Protein AF-X1GU30-F1 (afdb_monomer_lite)

Foldseek 3Di:
DDDDDDPPDCLVVLVVVVVVDDDDDPVRVVVCVPPVHVHDVVNVVCQSVPWDFPAWDCPPPVHTDTDTDDDDDD

Secondary structure (DSSP, 8-state):
----------HHHHHHHHTT-----HHHHHHHT-TTT---HHHHHHHHHHSEEEEEETT-TTS-EEEEE-----

Sequence (74 aa):
MEYHMVNKVDKEKVLSAYKKKVLFTVHALNQMNLSERMISKDEVYEIIENGEVIEEYKDNTRGYSCLISGKTME

InterPro domains:
  IPR025354 Protein of unknown function DUF4258 [PF14076] (24-73)

Structure (mmCIF, N/CA/C/O backbone):
data_AF-X1GU30-F1
#
_entry.id   AF-X1GU30-F1
#
loop_
_atom_site.group_PDB
_atom_site.id
_atom_site.type_symbol
_atom_site.label_atom_id
_atom_site.label_alt_id
_atom_site.label_comp_id
_atom_site.label_asym_id
_atom_site.label_entity_id
_atom_site.label_seq_id
_atom_site.pdbx_PDB_ins_code
_atom_site.Cartn_x
_atom_site.Cartn_y
_atom_site.Cartn_z
_atom_site.occupancy
_atom_site.B_iso_or_equiv
_atom_site.auth_seq_id
_atom_site.auth_comp_id
_atom_site.auth_asym_id
_atom_site.auth_atom_id
_atom_site.pdbx_PDB_model_num
ATOM 1 N N . MET A 1 1 ? -16.682 8.992 -33.551 1.00 37.81 1 MET A N 1
ATOM 2 C CA . MET A 1 1 ? -15.269 8.883 -33.137 1.00 37.81 1 MET A CA 1
ATOM 3 C C . MET A 1 1 ? -15.286 8.273 -31.745 1.00 37.81 1 MET A C 1
ATOM 5 O O . MET A 1 1 ? -15.477 8.982 -30.768 1.00 37.81 1 MET A O 1
ATOM 9 N N . GLU A 1 2 ? -15.300 6.944 -31.683 1.00 37.09 2 GLU A N 1
ATOM 10 C CA . GLU A 1 2 ? -15.392 6.195 -30.427 1.00 37.09 2 GLU A CA 1
ATOM 11 C C . GLU A 1 2 ? -14.071 6.333 -29.670 1.00 37.09 2 GLU A C 1
ATOM 13 O O . GLU A 1 2 ? -13.024 5.886 -30.145 1.00 37.09 2 GLU A O 1
ATOM 18 N N . TYR A 1 3 ? -14.116 6.979 -28.503 1.00 42.19 3 TYR A N 1
ATOM 19 C CA . TYR A 1 3 ? -13.016 6.931 -27.549 1.00 42.19 3 TYR A CA 1
ATOM 20 C C . TYR A 1 3 ? -12.847 5.472 -27.121 1.00 42.19 3 TYR A C 1
ATOM 22 O O . TYR A 1 3 ? -13.685 4.918 -26.411 1.00 42.19 3 TYR A O 1
ATOM 30 N N . HIS A 1 4 ? -11.781 4.842 -27.617 1.00 41.06 4 HIS A N 1
ATOM 31 C CA . HIS A 1 4 ? -11.356 3.516 -27.195 1.00 41.06 4 HIS A CA 1
ATOM 32 C C . HIS A 1 4 ? -11.254 3.480 -25.669 1.00 41.06 4 HIS A C 1
ATOM 34 O O . HIS A 1 4 ? -10.658 4.364 -25.054 1.00 41.06 4 HIS A O 1
ATOM 40 N N . MET A 1 5 ? -11.877 2.459 -25.085 1.00 39.50 5 MET A N 1
ATOM 41 C CA . MET A 1 5 ? -11.988 2.221 -23.652 1.00 39.50 5 MET A CA 1
ATOM 42 C C . MET A 1 5 ? -10.610 2.318 -22.987 1.00 39.50 5 MET A C 1
ATOM 44 O O . MET A 1 5 ? -9.761 1.444 -23.165 1.00 39.50 5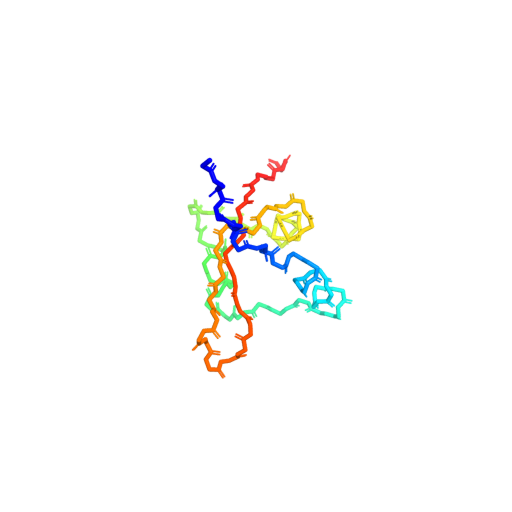 MET A O 1
ATOM 48 N N . VAL A 1 6 ? -10.382 3.393 -22.233 1.00 45.62 6 VAL A N 1
ATOM 49 C CA . VAL A 1 6 ? -9.196 3.526 -21.384 1.00 45.62 6 VAL A CA 1
ATOM 50 C C . VAL A 1 6 ? -9.266 2.390 -20.371 1.00 45.62 6 VAL A C 1
ATOM 52 O O . VAL A 1 6 ? -10.291 2.222 -19.710 1.00 45.62 6 VAL A O 1
ATOM 55 N N . ASN A 1 7 ? -8.218 1.565 -20.335 1.00 49.16 7 ASN A N 1
ATOM 56 C CA . ASN A 1 7 ? -8.074 0.404 -19.459 1.00 49.16 7 ASN A CA 1
ATOM 57 C C . ASN A 1 7 ? -8.721 0.657 -18.090 1.00 49.16 7 ASN A C 1
ATOM 59 O O . ASN A 1 7 ? -8.283 1.538 -17.353 1.00 49.16 7 ASN A O 1
ATOM 63 N N . LYS A 1 8 ? -9.776 -0.094 -17.762 1.00 55.75 8 LYS A N 1
ATOM 64 C CA . LYS A 1 8 ? -10.437 0.002 -16.461 1.00 55.75 8 LYS A CA 1
ATOM 65 C C . LYS A 1 8 ? -9.450 -0.488 -15.405 1.00 55.75 8 LYS A C 1
ATOM 67 O O . LYS A 1 8 ? -9.207 -1.688 -15.317 1.00 55.75 8 LYS A O 1
ATOM 72 N N . VAL A 1 9 ? -8.866 0.446 -14.666 1.00 65.81 9 VAL A N 1
ATOM 73 C CA . VAL A 1 9 ? -7.912 0.148 -13.603 1.00 65.81 9 VAL A CA 1
ATOM 74 C C . VAL A 1 9 ? -8.626 -0.585 -12.462 1.00 65.81 9 VAL A C 1
ATOM 76 O O . VAL A 1 9 ? -9.698 -0.168 -12.014 1.00 65.81 9 VAL A O 1
ATOM 79 N N . ASP A 1 10 ? -8.070 -1.706 -12.006 1.00 78.38 10 ASP A N 1
ATOM 80 C CA . ASP A 1 10 ? -8.755 -2.657 -11.126 1.00 78.38 10 ASP A CA 1
ATOM 81 C C . ASP A 1 10 ? -8.521 -2.350 -9.635 1.00 78.38 10 ASP A C 1
ATOM 83 O O . ASP A 1 10 ? -7.790 -3.040 -8.914 1.00 78.38 10 ASP A O 1
ATOM 87 N N . LYS A 1 11 ? -9.166 -1.281 -9.148 1.00 87.12 11 LYS A N 1
ATOM 88 C CA . LYS A 1 11 ? -9.160 -0.910 -7.719 1.00 87.12 11 LYS A CA 1
ATOM 89 C C . LYS A 1 11 ? -9.769 -2.004 -6.830 1.00 87.12 11 LYS A C 1
ATOM 91 O O . LYS A 1 11 ? -9.363 -2.164 -5.679 1.00 87.12 11 LYS A O 1
ATOM 96 N N . GLU A 1 12 ? -10.699 -2.802 -7.351 1.00 89.00 12 GLU A N 1
ATOM 97 C CA . GLU A 1 12 ? -11.327 -3.894 -6.601 1.00 89.00 12 GLU A CA 1
ATOM 98 C C . GLU A 1 12 ? -10.311 -4.970 -6.202 1.00 89.00 12 GLU A C 1
ATOM 100 O O . GLU A 1 12 ? -10.314 -5.418 -5.050 1.00 89.00 12 GLU A O 1
ATOM 105 N N . LYS A 1 13 ? -9.382 -5.336 -7.099 1.00 89.44 13 LYS A N 1
ATOM 106 C CA . LYS A 1 13 ? -8.279 -6.252 -6.768 1.00 89.44 13 LYS A CA 1
ATOM 107 C C . LYS A 1 13 ? -7.437 -5.742 -5.605 1.00 89.44 13 LYS A C 1
ATOM 109 O O . LYS A 1 13 ? -7.176 -6.514 -4.678 1.00 89.44 13 LYS A O 1
ATOM 114 N N . VAL A 1 14 ? -7.061 -4.463 -5.621 1.00 91.56 14 VAL A N 1
ATOM 115 C CA . VAL A 1 14 ? -6.280 -3.830 -4.546 1.00 91.56 14 VAL A CA 1
ATOM 116 C C . VAL A 1 14 ? -7.027 -3.921 -3.216 1.00 91.56 14 VAL A C 1
ATOM 118 O O . VAL A 1 14 ? -6.482 -4.444 -2.243 1.00 91.56 14 VAL A O 1
ATOM 121 N N . LEU A 1 15 ? -8.297 -3.509 -3.184 1.00 93.75 15 LEU A N 1
ATOM 122 C CA . LEU A 1 15 ? -9.118 -3.548 -1.970 1.00 93.75 15 LEU A CA 1
ATOM 123 C C . LEU A 1 15 ? -9.328 -4.981 -1.457 1.00 93.75 15 LEU A C 1
ATOM 125 O O . LEU A 1 15 ? -9.349 -5.220 -0.249 1.00 93.75 15 LEU A O 1
ATOM 129 N N . SER A 1 16 ? -9.449 -5.961 -2.357 1.00 93.19 16 SER A N 1
ATOM 130 C CA . SER A 1 16 ? -9.577 -7.372 -1.977 1.00 93.19 16 SER A CA 1
ATOM 131 C C . SER A 1 16 ? -8.307 -7.925 -1.316 1.00 93.19 16 SER A C 1
ATOM 133 O O . SER A 1 16 ? -8.396 -8.735 -0.392 1.00 93.19 16 SER A O 1
ATOM 135 N N . ALA A 1 17 ? -7.126 -7.483 -1.763 1.00 92.38 17 ALA A N 1
ATOM 136 C CA . ALA A 1 17 ? -5.844 -7.855 -1.177 1.00 92.38 17 ALA A CA 1
ATOM 137 C C . ALA A 1 17 ? -5.618 -7.139 0.162 1.00 92.38 17 ALA A C 1
ATOM 139 O O . ALA A 1 17 ? -5.241 -7.785 1.141 1.00 92.38 17 ALA A O 1
ATOM 140 N N . TYR A 1 18 ? -5.936 -5.841 0.221 1.00 94.56 18 TYR A N 1
ATOM 141 C CA . TYR A 1 18 ? -5.870 -5.010 1.425 1.00 94.56 18 TYR A CA 1
ATOM 142 C C . TYR A 1 18 ? -6.622 -5.640 2.605 1.00 94.56 18 TYR A C 1
ATOM 144 O O . TYR A 1 18 ? -6.051 -5.815 3.680 1.00 94.56 18 TYR A O 1
ATOM 152 N N . LYS A 1 19 ? -7.856 -6.107 2.368 1.00 95.75 19 LYS A N 1
ATOM 153 C CA . LYS A 1 19 ? -8.694 -6.775 3.383 1.00 95.75 19 LYS A CA 1
ATOM 154 C C . LYS A 1 19 ? -8.083 -8.046 3.976 1.00 95.75 19 LYS A C 1
ATOM 156 O O . LYS A 1 19 ? -8.519 -8.485 5.036 1.00 95.75 19 LYS A O 1
ATOM 161 N N . LYS A 1 20 ? -7.119 -8.676 3.298 1.00 95.50 20 LYS A N 1
ATOM 162 C CA . LYS A 1 20 ? -6.456 -9.886 3.803 1.00 95.50 20 LYS A CA 1
ATOM 163 C C . LYS A 1 20 ? -5.347 -9.519 4.778 1.00 95.50 20 LYS A C 1
ATOM 165 O O . LYS A 1 20 ? -5.342 -10.001 5.908 1.00 95.50 20 LYS A O 1
ATOM 170 N N . LYS A 1 21 ? -4.376 -8.728 4.314 1.00 94.25 21 LYS A N 1
ATOM 171 C CA . LYS A 1 21 ? -3.220 -8.279 5.096 1.00 94.25 21 LYS A CA 1
ATOM 172 C C . LYS A 1 21 ? -2.426 -7.243 4.308 1.00 94.25 21 LYS A C 1
ATOM 174 O O . LYS A 1 21 ? -2.191 -7.436 3.118 1.00 94.25 21 LYS A O 1
ATOM 179 N N . VAL A 1 22 ? -1.895 -6.236 4.998 1.00 95.38 22 VAL A N 1
ATOM 180 C CA . VAL A 1 22 ? -0.865 -5.342 4.452 1.00 95.38 22 VAL A CA 1
ATOM 181 C C . VAL A 1 22 ? 0.492 -5.710 5.037 1.00 95.38 22 VAL A C 1
ATOM 183 O O . VAL A 1 22 ? 0.638 -5.887 6.248 1.00 95.38 22 VAL A O 1
ATOM 186 N N . LEU A 1 23 ? 1.489 -5.857 4.168 1.00 95.81 23 LEU A N 1
ATOM 187 C CA . LEU A 1 23 ? 2.870 -6.138 4.539 1.00 95.81 23 LEU A CA 1
ATOM 188 C C . LEU A 1 23 ? 3.775 -5.076 3.925 1.00 95.81 23 LEU A C 1
ATOM 190 O O . LEU A 1 23 ? 3.710 -4.819 2.726 1.00 95.81 23 LEU A O 1
ATOM 194 N N . PHE A 1 24 ? 4.654 -4.510 4.746 1.00 96.19 24 PHE A N 1
ATOM 195 C CA . PHE A 1 24 ? 5.661 -3.556 4.303 1.00 96.19 24 PHE A CA 1
ATOM 196 C C . PHE A 1 24 ? 7.009 -4.257 4.189 1.00 96.19 24 PHE A C 1
ATOM 198 O O . PHE A 1 24 ? 7.422 -4.991 5.088 1.00 96.19 24 PHE A O 1
ATOM 205 N N . THR A 1 25 ? 7.710 -4.026 3.082 1.00 95.75 25 THR A N 1
ATOM 206 C CA . THR A 1 25 ? 9.106 -4.453 2.958 1.00 95.75 25 THR A CA 1
ATOM 207 C C . THR A 1 25 ? 10.007 -3.544 3.794 1.00 95.75 25 THR A C 1
ATOM 209 O O . THR A 1 25 ? 9.649 -2.404 4.086 1.00 95.75 25 THR A O 1
ATOM 212 N N . VAL A 1 26 ? 11.214 -4.011 4.129 1.00 97.75 26 VAL A N 1
ATOM 213 C CA . VAL A 1 26 ? 12.227 -3.174 4.801 1.00 97.75 26 VAL A CA 1
ATOM 214 C C . VAL A 1 26 ? 12.527 -1.913 3.986 1.00 97.75 26 VAL A C 1
ATOM 216 O O . VAL A 1 26 ? 12.629 -0.828 4.546 1.00 97.75 26 VAL A O 1
ATOM 219 N N . HIS A 1 27 ? 12.600 -2.037 2.655 1.00 96.12 27 HIS A N 1
ATOM 220 C CA . HIS A 1 27 ? 12.789 -0.886 1.775 1.00 96.12 27 HIS A CA 1
ATOM 221 C C . HIS A 1 27 ? 11.648 0.131 1.913 1.00 96.12 27 HIS A C 1
ATOM 223 O O . HIS A 1 27 ? 11.922 1.315 2.081 1.00 96.12 27 HIS A O 1
ATOM 229 N N . ALA A 1 28 ? 10.389 -0.321 1.907 1.00 96.56 28 ALA A N 1
ATOM 230 C CA . ALA A 1 28 ? 9.237 0.563 2.079 1.00 96.56 28 ALA A CA 1
ATOM 231 C C . ALA A 1 28 ? 9.261 1.269 3.442 1.00 96.56 28 ALA A C 1
ATOM 233 O O . ALA A 1 28 ? 9.127 2.485 3.492 1.00 96.56 28 ALA A O 1
ATOM 234 N N . LEU A 1 29 ? 9.527 0.536 4.529 1.00 97.62 29 LEU A N 1
ATOM 235 C CA . LEU A 1 29 ? 9.633 1.124 5.869 1.00 97.62 29 LEU A CA 1
ATOM 236 C C . LEU A 1 29 ? 10.751 2.169 5.952 1.00 97.62 29 LEU A C 1
ATOM 238 O O . LEU A 1 29 ? 10.546 3.237 6.518 1.00 97.62 29 LEU A O 1
ATOM 242 N N . ASN A 1 30 ? 11.912 1.901 5.349 1.00 97.50 30 ASN A N 1
ATOM 243 C CA . ASN A 1 30 ? 13.001 2.874 5.300 1.00 97.50 30 ASN A CA 1
ATOM 244 C C . ASN A 1 30 ? 12.594 4.134 4.530 1.00 97.50 30 ASN A C 1
ATOM 246 O O . ASN A 1 30 ? 12.894 5.225 4.989 1.00 97.50 30 ASN A O 1
ATOM 250 N N . GLN A 1 31 ? 11.903 3.991 3.392 1.00 97.50 31 GLN A N 1
ATOM 251 C CA . GLN A 1 31 ? 11.414 5.127 2.602 1.00 97.50 31 GLN A CA 1
ATOM 252 C C . GLN A 1 31 ? 10.341 5.939 3.334 1.00 97.50 31 GLN A C 1
ATOM 254 O O . GLN A 1 31 ? 10.319 7.158 3.204 1.00 97.50 31 GLN A O 1
ATOM 259 N N . MET A 1 32 ? 9.464 5.277 4.089 1.00 96.69 32 MET A N 1
ATOM 260 C CA . MET A 1 32 ? 8.436 5.930 4.901 1.00 96.69 32 MET A CA 1
ATOM 261 C C . MET A 1 32 ? 9.057 6.730 6.055 1.00 96.69 32 MET A C 1
ATOM 263 O O . MET A 1 32 ? 8.659 7.862 6.294 1.00 96.69 32 MET A O 1
ATOM 267 N N . ASN A 1 33 ? 10.088 6.184 6.708 1.00 96.56 33 ASN A N 1
ATOM 268 C CA . ASN A 1 33 ? 10.754 6.795 7.864 1.00 96.56 33 ASN A CA 1
ATOM 269 C C . ASN A 1 33 ? 11.801 7.870 7.512 1.00 96.56 33 ASN A C 1
ATOM 271 O O . ASN A 1 33 ? 12.477 8.374 8.410 1.00 96.56 33 ASN A O 1
ATOM 275 N N . LEU A 1 34 ? 11.986 8.203 6.231 1.00 97.31 34 LEU A N 1
ATOM 276 C CA . LEU A 1 34 ? 12.869 9.298 5.829 1.00 97.31 34 LEU A CA 1
ATOM 277 C C . LEU A 1 34 ? 12.359 10.621 6.413 1.00 97.31 34 LEU A C 1
ATOM 279 O O . LEU A 1 34 ? 11.168 10.915 6.327 1.00 97.31 34 LEU A O 1
ATOM 283 N N . SER A 1 35 ? 13.258 11.428 6.982 1.00 93.75 35 SER A N 1
ATOM 284 C CA . SER A 1 35 ? 12.924 12.686 7.672 1.00 93.75 35 SER A CA 1
ATOM 285 C C . SER A 1 35 ? 12.160 13.687 6.804 1.00 93.75 35 SER A C 1
ATOM 287 O O . SER A 1 35 ? 11.377 14.480 7.309 1.00 93.75 35 SER A O 1
ATOM 289 N N . GLU A 1 36 ? 12.383 13.648 5.494 1.00 94.38 36 GLU A N 1
ATOM 290 C CA . GLU A 1 36 ? 11.735 14.503 4.507 1.00 94.38 36 GLU A CA 1
ATOM 291 C C . GLU A 1 36 ? 10.352 14.000 4.062 1.00 94.38 36 GLU A C 1
ATOM 293 O O . GLU A 1 36 ? 9.665 14.708 3.331 1.00 94.38 36 GLU A O 1
ATOM 298 N N . ARG A 1 37 ? 9.952 12.785 4.466 1.00 91.31 37 ARG A N 1
ATOM 299 C CA . ARG A 1 37 ? 8.662 12.175 4.105 1.00 91.31 37 ARG A CA 1
ATOM 300 C C . ARG A 1 37 ? 7.786 11.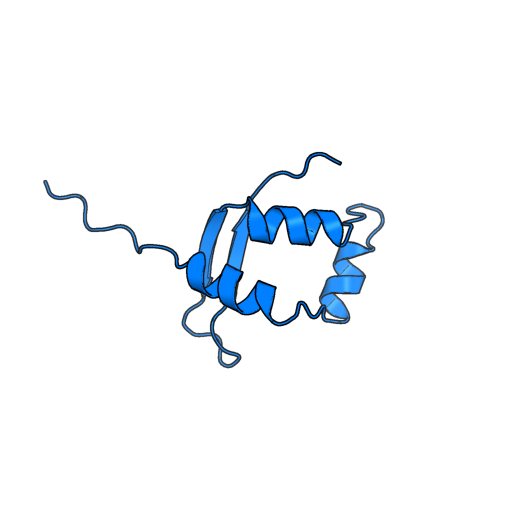895 5.318 1.00 91.31 37 ARG A C 1
ATOM 302 O O . ARG A 1 37 ? 6.640 12.308 5.309 1.00 91.31 37 ARG A O 1
ATOM 309 N N . MET A 1 38 ? 8.329 11.200 6.321 1.00 91.88 38 MET A N 1
ATOM 310 C CA . MET A 1 38 ? 7.640 10.808 7.560 1.00 91.88 38 MET A CA 1
ATOM 311 C C . MET A 1 38 ? 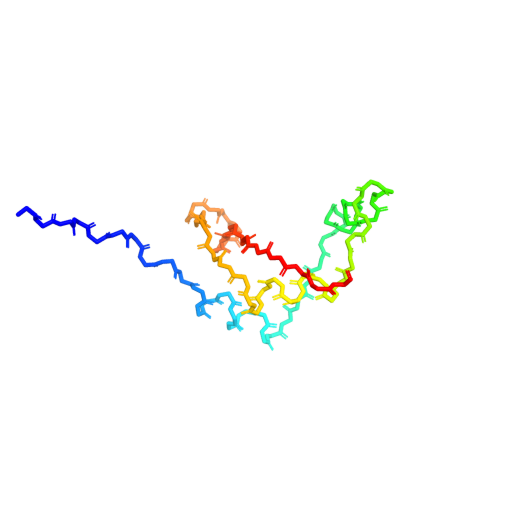6.237 10.226 7.326 1.00 91.88 38 MET A C 1
ATOM 313 O O . MET A 1 38 ? 5.282 10.623 7.978 1.00 91.88 38 MET A O 1
ATOM 317 N N . ILE A 1 39 ? 6.129 9.275 6.396 1.00 95.81 39 ILE A N 1
ATOM 318 C CA . ILE A 1 39 ? 4.839 8.709 5.986 1.00 95.81 39 ILE A CA 1
ATOM 319 C C . ILE A 1 39 ? 4.356 7.707 7.036 1.00 95.81 39 ILE A C 1
ATOM 321 O O . ILE A 1 39 ? 5.029 6.703 7.307 1.00 95.81 39 ILE A O 1
ATOM 325 N N . SER A 1 40 ? 3.172 7.945 7.592 1.00 96.12 40 SER A N 1
ATOM 326 C CA . SER A 1 40 ? 2.550 7.054 8.564 1.00 96.12 40 SER A CA 1
ATOM 327 C C . SER A 1 40 ? 1.918 5.830 7.882 1.00 96.12 40 SER A C 1
ATOM 329 O O . SER A 1 40 ? 1.713 5.767 6.667 1.00 96.12 40 SER A O 1
ATOM 331 N N . LYS A 1 41 ? 1.631 4.776 8.656 1.00 96.44 41 LYS A N 1
ATOM 332 C CA . LYS A 1 41 ? 0.892 3.621 8.112 1.00 96.44 41 LYS A CA 1
ATOM 333 C C . LYS A 1 41 ? -0.554 3.984 7.792 1.00 96.44 41 LYS A C 1
ATOM 335 O O . LYS A 1 41 ? -1.096 3.434 6.837 1.00 96.44 41 LYS A O 1
ATOM 340 N N . ASP A 1 42 ? -1.141 4.877 8.579 1.00 96.56 42 ASP A N 1
ATOM 341 C CA . ASP A 1 42 ? -2.532 5.284 8.428 1.00 96.56 42 ASP A CA 1
ATOM 342 C C . ASP A 1 42 ? -2.712 6.101 7.148 1.00 96.56 42 ASP A C 1
ATOM 344 O O . ASP A 1 42 ? -3.645 5.832 6.398 1.00 96.56 42 ASP A O 1
ATOM 348 N N . GLU A 1 43 ? -1.741 6.949 6.795 1.00 96.62 43 GLU A N 1
ATOM 349 C CA . GLU A 1 43 ? -1.685 7.606 5.485 1.00 96.62 43 GLU A CA 1
ATOM 350 C C . GLU A 1 43 ? -1.663 6.601 4.326 1.00 96.62 43 GLU A C 1
ATOM 352 O O . GLU A 1 43 ? -2.392 6.741 3.343 1.00 96.62 43 GLU A O 1
ATOM 357 N N . VAL A 1 44 ? -0.856 5.540 4.434 1.00 96.25 44 VAL A N 1
ATOM 358 C CA . VAL A 1 44 ? -0.827 4.490 3.403 1.00 96.25 44 VAL A CA 1
ATOM 359 C C . VAL A 1 44 ? -2.182 3.790 3.299 1.00 96.25 44 VAL A C 1
ATOM 361 O O . VAL A 1 44 ? -2.636 3.500 2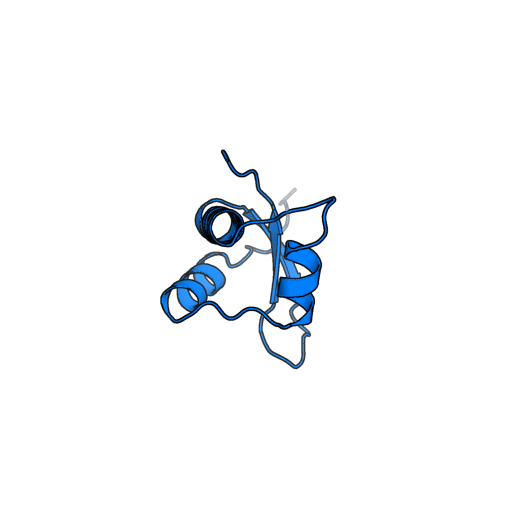.191 1.00 96.25 44 VAL A O 1
ATOM 364 N N . TYR A 1 45 ? -2.835 3.507 4.425 1.00 96.81 45 TYR A N 1
ATOM 365 C CA . TYR A 1 45 ? -4.155 2.879 4.430 1.00 96.81 45 TYR A CA 1
ATOM 366 C C . TYR A 1 45 ? -5.224 3.796 3.832 1.00 96.81 45 TYR A C 1
ATOM 368 O O . TYR A 1 45 ? -5.979 3.342 2.973 1.00 96.81 45 TYR A O 1
ATOM 376 N N . GLU A 1 46 ? -5.223 5.081 4.187 1.00 96.94 46 GLU A N 1
ATOM 377 C CA . GLU A 1 46 ? -6.130 6.082 3.625 1.00 96.94 46 GLU A CA 1
ATOM 378 C C . GLU A 1 46 ? -5.992 6.149 2.099 1.00 96.94 46 GLU A C 1
ATOM 380 O O . GLU A 1 46 ? -6.992 6.155 1.381 1.00 96.94 46 GLU A O 1
ATOM 385 N N . ILE A 1 47 ? -4.763 6.113 1.576 1.00 96.25 47 ILE A N 1
ATOM 386 C CA . ILE A 1 47 ? -4.521 6.114 0.129 1.00 96.25 47 ILE A CA 1
ATOM 387 C C . ILE A 1 47 ? -4.985 4.816 -0.538 1.00 96.25 47 ILE A C 1
ATOM 389 O O . ILE A 1 47 ? -5.525 4.867 -1.642 1.00 96.25 47 ILE A O 1
ATOM 393 N N . ILE A 1 48 ? -4.825 3.655 0.099 1.00 95.25 48 ILE A N 1
ATOM 394 C CA . ILE A 1 48 ? -5.334 2.390 -0.455 1.00 95.25 48 ILE A CA 1
ATOM 395 C C . ILE A 1 48 ? -6.867 2.424 -0.576 1.00 95.25 48 ILE A C 1
ATOM 397 O O . ILE A 1 48 ? -7.420 1.956 -1.576 1.00 95.25 48 ILE A O 1
ATOM 401 N N . GLU A 1 49 ? -7.554 2.979 0.421 1.00 94.88 49 GLU A N 1
ATOM 402 C CA . GLU A 1 49 ? -9.017 3.033 0.462 1.00 94.88 49 GLU A CA 1
ATOM 403 C C . GLU A 1 49 ? -9.582 4.135 -0.448 1.00 94.88 49 GLU A C 1
ATOM 405 O O . GLU A 1 49 ? -10.446 3.881 -1.298 1.00 94.88 49 GLU A O 1
ATOM 410 N N . ASN A 1 50 ? -9.052 5.351 -0.332 1.00 95.19 50 ASN A N 1
ATOM 411 C CA . ASN A 1 50 ? -9.630 6.559 -0.921 1.00 95.19 50 ASN A CA 1
ATOM 412 C C . ASN A 1 50 ? -8.905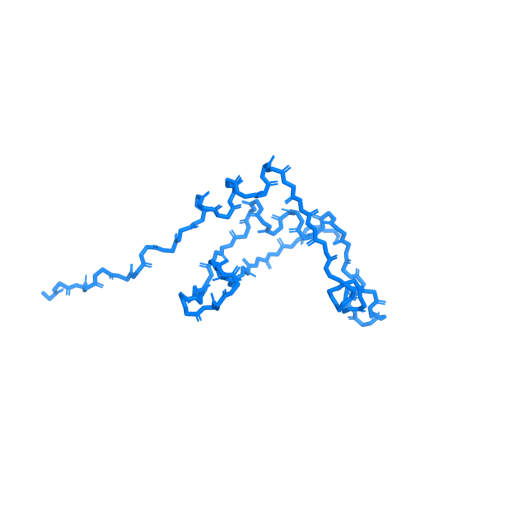 7.033 -2.186 1.00 95.19 50 ASN A C 1
ATOM 414 O O . ASN A 1 50 ? -9.508 7.721 -3.007 1.00 95.19 50 ASN A O 1
ATOM 418 N N . GLY A 1 51 ? -7.652 6.623 -2.391 1.00 94.44 51 GLY A N 1
ATOM 419 C CA . GLY A 1 51 ? -6.843 7.019 -3.543 1.00 94.44 51 GLY A CA 1
ATOM 420 C C . GLY A 1 51 ? -7.299 6.410 -4.870 1.00 94.44 51 GLY A C 1
ATOM 421 O O . GLY A 1 51 ? -8.116 5.488 -4.932 1.00 94.44 51 GLY A O 1
ATOM 422 N N . GLU A 1 52 ? -6.756 6.931 -5.961 1.00 93.88 52 GLU A N 1
ATOM 423 C CA . GLU A 1 52 ? -6.998 6.459 -7.319 1.00 93.88 52 GLU A CA 1
ATOM 424 C C . GLU A 1 52 ? -5.805 5.642 -7.806 1.00 93.88 52 GLU A C 1
ATOM 426 O O . GLU A 1 52 ? -4.650 6.042 -7.659 1.00 93.88 52 GLU A O 1
ATOM 431 N N . VAL A 1 53 ? -6.075 4.481 -8.397 1.00 93.00 53 VAL A N 1
ATOM 432 C CA . VAL A 1 53 ? -5.028 3.714 -9.065 1.00 93.00 53 VAL A CA 1
ATOM 433 C C . VAL A 1 53 ? -4.780 4.361 -10.428 1.00 93.00 53 VAL A C 1
ATOM 435 O O . VAL A 1 53 ? -5.677 4.393 -11.267 1.00 93.00 53 VAL A O 1
ATOM 438 N N . ILE A 1 54 ? -3.572 4.879 -10.638 1.00 93.25 54 ILE A N 1
ATOM 439 C CA . ILE A 1 54 ? -3.216 5.674 -11.824 1.00 93.25 54 ILE A CA 1
ATOM 440 C C . ILE A 1 54 ? -2.348 4.908 -12.829 1.00 93.25 54 ILE A C 1
ATOM 442 O O . ILE A 1 54 ? -2.211 5.335 -13.972 1.00 93.25 54 ILE A O 1
ATOM 446 N N . GLU A 1 55 ? -1.777 3.769 -12.427 1.00 90.75 55 GLU A N 1
ATOM 447 C CA . GLU A 1 55 ? -0.973 2.913 -13.305 1.00 90.75 55 GLU A CA 1
ATOM 448 C C . GLU A 1 55 ? -1.025 1.444 -12.853 1.00 90.75 55 GLU A C 1
ATOM 450 O O . GLU A 1 55 ? -0.988 1.162 -11.654 1.00 90.75 55 GLU A O 1
ATOM 455 N N . GLU A 1 56 ? -1.077 0.499 -13.798 1.00 89.00 56 GLU A N 1
ATOM 456 C CA . GLU A 1 56 ? -0.986 -0.947 -13.537 1.00 89.00 56 GLU A CA 1
ATOM 457 C C . GLU A 1 56 ? 0.274 -1.540 -14.173 1.00 89.00 56 GLU A C 1
ATOM 459 O O . GLU A 1 56 ? 0.517 -1.374 -15.368 1.00 89.00 56 GLU A O 1
ATOM 464 N N . TYR A 1 57 ? 1.017 -2.340 -13.412 1.00 86.31 57 TYR A N 1
ATOM 465 C CA . TYR A 1 57 ? 2.181 -3.079 -13.891 1.00 86.31 57 TYR A CA 1
ATOM 466 C C . TYR A 1 57 ? 1.822 -4.563 -14.036 1.00 86.31 57 TYR A C 1
ATOM 468 O O . TYR A 1 57 ? 1.857 -5.334 -13.070 1.00 86.31 57 TYR A O 1
ATOM 476 N N . LYS A 1 58 ? 1.441 -4.952 -15.260 1.00 72.62 58 LYS A N 1
ATOM 477 C CA . LYS A 1 58 ? 0.922 -6.294 -15.592 1.00 72.62 58 LYS A CA 1
ATOM 478 C C . LYS A 1 58 ? 2.001 -7.384 -15.652 1.00 72.62 58 LYS A C 1
ATOM 480 O O . LYS A 1 58 ? 1.695 -8.539 -15.374 1.00 72.62 58 LYS A O 1
ATOM 485 N N . ASP A 1 59 ? 3.254 -7.012 -15.919 1.00 65.94 59 ASP A N 1
ATOM 486 C CA . ASP A 1 59 ? 4.355 -7.956 -16.188 1.00 65.94 59 ASP A CA 1
ATOM 487 C C . ASP A 1 59 ? 5.283 -8.200 -14.990 1.00 65.94 59 ASP A C 1
ATOM 489 O O . ASP A 1 59 ? 6.400 -8.706 -15.129 1.00 65.94 59 ASP A O 1
ATOM 493 N N . ASN A 1 60 ? 4.856 -7.835 -13.782 1.00 64.56 60 ASN A N 1
ATOM 494 C CA . ASN A 1 60 ? 5.676 -8.076 -12.607 1.00 64.56 60 ASN A CA 1
ATOM 495 C C . ASN A 1 60 ? 5.643 -9.571 -12.253 1.00 64.56 60 ASN A C 1
ATOM 497 O O . ASN A 1 60 ? 4.599 -10.126 -11.908 1.00 64.56 60 ASN A O 1
ATOM 501 N N . THR A 1 61 ? 6.807 -10.227 -12.291 1.00 72.81 61 THR A N 1
ATOM 502 C CA . THR A 1 61 ? 6.979 -11.657 -11.962 1.00 72.81 61 THR A CA 1
ATOM 503 C C . THR A 1 61 ? 6.486 -12.024 -10.559 1.00 72.81 61 THR A C 1
ATOM 505 O O . THR A 1 61 ? 6.288 -13.198 -10.256 1.00 72.81 61 THR A O 1
ATOM 508 N N . ARG A 1 62 ? 6.269 -11.022 -9.699 1.00 77.00 62 ARG A N 1
ATOM 509 C CA . ARG A 1 62 ? 5.770 -11.157 -8.325 1.00 77.00 62 ARG A CA 1
ATOM 510 C C . ARG A 1 62 ? 4.243 -11.077 -8.203 1.00 77.00 62 ARG A C 1
ATOM 512 O O . ARG A 1 62 ? 3.733 -11.195 -7.092 1.00 77.00 62 ARG A O 1
ATOM 519 N N . GLY A 1 63 ? 3.524 -10.903 -9.312 1.00 79.94 63 GLY A N 1
ATOM 520 C CA . GLY A 1 63 ? 2.069 -10.759 -9.358 1.00 79.94 63 GLY A CA 1
ATOM 521 C C . GLY A 1 63 ? 1.615 -9.326 -9.641 1.00 79.94 63 GLY A C 1
ATOM 522 O O . GLY A 1 63 ? 2.422 -8.443 -9.916 1.00 79.94 63 GLY A O 1
ATOM 523 N N . TYR A 1 64 ? 0.300 -9.103 -9.581 1.00 85.75 64 TYR A N 1
ATOM 524 C CA . TYR A 1 64 ? -0.310 -7.800 -9.860 1.00 85.75 64 TYR A CA 1
ATOM 525 C C . TYR A 1 64 ? 0.302 -6.691 -8.993 1.00 85.75 64 TYR A C 1
ATOM 527 O O . TYR A 1 64 ? 0.400 -6.827 -7.773 1.00 85.75 64 TYR A O 1
ATOM 535 N N . SER A 1 65 ? 0.678 -5.581 -9.625 1.00 89.69 65 SER A N 1
ATOM 536 C CA . SER A 1 65 ? 1.175 -4.388 -8.940 1.00 89.69 65 SER A CA 1
ATOM 537 C C . SER A 1 65 ? 0.663 -3.128 -9.627 1.00 89.69 65 SER A C 1
ATOM 539 O O . SER A 1 65 ? 0.345 -3.153 -10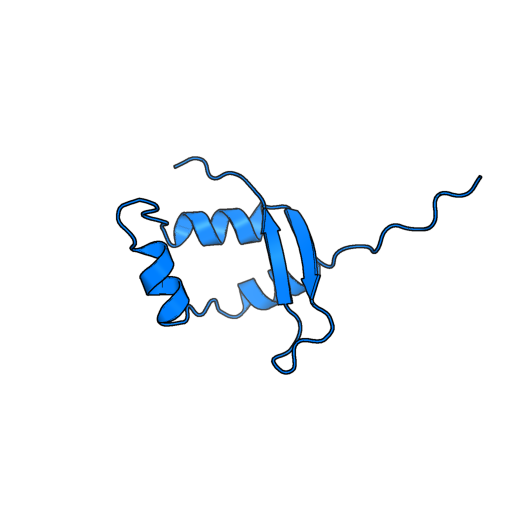.814 1.00 89.69 65 SER A O 1
ATOM 541 N N . CYS A 1 66 ? 0.543 -2.036 -8.877 1.00 92.56 66 CYS A N 1
ATOM 542 C CA . CYS A 1 66 ? -0.030 -0.788 -9.365 1.00 92.56 66 CYS A CA 1
ATOM 543 C C . CYS A 1 66 ? 0.521 0.421 -8.602 1.00 92.56 66 CYS A C 1
ATOM 545 O O . CYS A 1 66 ? 1.042 0.274 -7.493 1.00 92.56 66 CYS A O 1
ATOM 547 N N . LEU A 1 67 ? 0.364 1.608 -9.185 1.00 93.62 67 LEU A N 1
ATOM 548 C CA . LEU A 1 67 ? 0.618 2.892 -8.541 1.00 93.62 67 LEU A CA 1
ATOM 549 C C . LEU A 1 67 ? -0.708 3.521 -8.108 1.00 93.62 67 LEU A C 1
ATOM 551 O O . LEU A 1 67 ? -1.640 3.618 -8.906 1.00 93.62 67 LEU A O 1
ATOM 555 N N . ILE A 1 68 ? -0.777 3.960 -6.852 1.00 94.62 68 ILE A N 1
ATOM 556 C CA . ILE A 1 68 ? -1.939 4.650 -6.284 1.00 94.62 68 ILE A CA 1
ATOM 557 C C . ILE A 1 68 ? -1.531 6.081 -5.953 1.00 94.62 68 ILE A C 1
ATOM 559 O O . ILE A 1 68 ? -0.470 6.303 -5.371 1.00 94.62 68 ILE A O 1
ATOM 563 N N . SER A 1 69 ? -2.368 7.041 -6.329 1.00 94.81 69 SER A N 1
ATOM 564 C CA . SER A 1 69 ? -2.193 8.456 -6.028 1.00 94.81 69 SER A CA 1
ATOM 565 C C . SER A 1 69 ? -3.392 8.988 -5.253 1.00 94.81 69 SER A C 1
ATOM 567 O O . SER A 1 69 ? -4.529 8.576 -5.471 1.00 94.81 69 SER A O 1
ATOM 569 N N . GLY A 1 70 ? -3.145 9.913 -4.335 1.00 93.56 70 GLY A N 1
ATOM 570 C CA . GLY A 1 70 ? -4.186 10.555 -3.550 1.00 93.56 70 GLY A CA 1
ATOM 571 C C . GLY A 1 70 ? -3.602 11.596 -2.608 1.00 93.56 70 GLY A C 1
ATOM 572 O O . GLY A 1 70 ? -2.428 11.956 -2.710 1.00 93.56 70 GLY A O 1
ATOM 573 N N . LYS A 1 71 ? -4.446 12.087 -1.704 1.00 93.94 71 LYS A N 1
ATOM 574 C CA . LYS A 1 71 ? -4.078 13.018 -0.638 1.00 93.94 71 LYS A CA 1
ATOM 575 C C . LYS A 1 71 ? -4.601 12.468 0.680 1.00 93.94 71 LYS A C 1
ATOM 577 O O . LYS A 1 71 ? -5.697 11.913 0.692 1.00 93.94 71 LYS A O 1
ATOM 582 N N . THR A 1 72 ? -3.822 12.651 1.731 1.00 91.88 72 THR A N 1
ATOM 583 C CA . THR A 1 72 ? -4.163 12.317 3.113 1.00 91.88 72 THR A CA 1
ATOM 584 C C . THR A 1 72 ? -4.514 13.597 3.865 1.00 91.88 72 THR A C 1
ATOM 586 O O . THR A 1 72 ? -4.154 14.694 3.423 1.00 91.88 72 THR A O 1
ATOM 589 N N . MET A 1 73 ? -5.289 13.480 4.941 1.00 80.06 73 MET A N 1
ATOM 590 C CA . MET A 1 73 ? -5.756 14.635 5.729 1.00 80.06 73 MET A CA 1
ATOM 591 C C . MET A 1 73 ? -5.026 14.817 7.068 1.00 80.06 73 MET A C 1
ATOM 593 O O . MET A 1 73 ? -5.541 15.542 7.919 1.00 80.06 73 MET A O 1
ATOM 597 N N . GLU A 1 74 ? -3.878 14.162 7.270 1.00 58.12 74 GLU A N 1
ATOM 598 C CA . GLU A 1 74 ? -3.113 14.257 8.527 1.00 58.12 74 GLU A CA 1
ATOM 599 C C . GLU A 1 74 ? -2.589 15.681 8.807 1.00 58.12 74 GLU A C 1
ATOM 601 O O . GLU A 1 74 ? -2.088 16.350 7.869 1.00 58.12 74 GLU A O 1
#

Radius of gyration: 14.45 Å; chains: 1; bounding box: 28×26×42 Å

pLDDT: mean 85.57, std 17.02, range [37.09, 97.75]

Organism: NCBI:txid412755